Protein AF-A0A7X4ESR4-F1 (afdb_monomer_lite)

Sequence (99 aa):
MRERVMEEFLLLTFYGMKDELLRLTNRSTISTIGLSDVKSIRIALPTIGEQNEILSKVYRCKCELENDCQTVARSIGLLSEYRSAVITEAVTGQLTELR

Structure (mmCIF, N/CA/C/O backbone):
data_AF-A0A7X4ESR4-F1
#
_entry.id   AF-A0A7X4ESR4-F1
#
loop_
_atom_site.group_PDB
_atom_site.id
_atom_site.type_symbol
_atom_site.label_atom_id
_atom_site.label_alt_id
_atom_site.label_comp_id
_atom_site.label_asym_id
_atom_site.label_entity_id
_atom_site.label_seq_id
_atom_site.pdbx_PDB_ins_code
_atom_site.Cartn_x
_atom_site.Cartn_y
_atom_site.Cartn_z
_atom_site.occupancy
_atom_site.B_iso_or_equiv
_atom_site.auth_seq_id
_atom_site.auth_comp_id
_atom_site.auth_asym_id
_atom_site.auth_atom_id
_atom_site.pdbx_PDB_model_num
ATOM 1 N N . MET A 1 1 ? 20.624 5.869 -16.828 1.00 58.78 1 MET A N 1
ATOM 2 C CA . MET A 1 1 ? 19.511 5.293 -16.034 1.00 58.78 1 MET A CA 1
ATOM 3 C C . MET A 1 1 ? 18.736 6.381 -15.298 1.00 58.78 1 MET A C 1
ATOM 5 O O . MET A 1 1 ? 17.523 6.393 -15.424 1.00 58.78 1 MET A O 1
ATOM 9 N N . ARG A 1 2 ? 19.417 7.328 -14.629 1.00 60.53 2 ARG A N 1
ATOM 10 C CA . ARG A 1 2 ? 18.786 8.416 -13.858 1.00 60.53 2 ARG A CA 1
ATOM 11 C C . ARG A 1 2 ? 17.853 9.338 -14.672 1.00 60.53 2 ARG A C 1
ATOM 13 O O . ARG A 1 2 ? 16.878 9.826 -14.137 1.00 60.53 2 ARG A O 1
ATOM 20 N N . GLU A 1 3 ? 18.091 9.496 -15.974 1.00 66.12 3 GLU A N 1
ATOM 21 C CA . GLU A 1 3 ? 17.265 10.342 -16.862 1.00 66.12 3 GLU A CA 1
ATOM 22 C C . GLU A 1 3 ? 16.067 9.614 -17.509 1.00 66.12 3 GLU A C 1
ATOM 24 O O . GLU A 1 3 ? 15.322 10.210 -18.278 1.00 66.12 3 GLU A O 1
ATOM 29 N N . ARG A 1 4 ? 15.888 8.307 -17.253 1.00 81.25 4 ARG A N 1
ATOM 30 C CA . ARG A 1 4 ? 14.858 7.474 -17.915 1.00 81.25 4 ARG A CA 1
ATOM 31 C C . ARG A 1 4 ? 13.869 6.816 -16.953 1.00 81.25 4 ARG A C 1
ATOM 33 O O . ARG A 1 4 ? 12.913 6.195 -17.410 1.00 81.25 4 ARG A O 1
ATOM 40 N N . VAL A 1 5 ? 14.117 6.908 -15.650 1.00 88.94 5 VAL A N 1
ATOM 41 C CA . VAL A 1 5 ? 13.338 6.231 -14.610 1.00 88.94 5 VAL A CA 1
ATOM 42 C C . VAL A 1 5 ? 13.024 7.245 -13.522 1.00 88.94 5 VAL A C 1
ATOM 44 O O . VAL A 1 5 ? 13.949 7.810 -12.943 1.00 88.94 5 VAL A O 1
ATOM 47 N N . MET A 1 6 ? 11.743 7.457 -13.241 1.00 92.00 6 MET A N 1
ATOM 48 C CA . MET A 1 6 ? 11.309 8.226 -12.079 1.00 92.00 6 MET A CA 1
ATOM 49 C C . MET A 1 6 ? 11.536 7.414 -10.802 1.00 92.00 6 MET A C 1
ATOM 51 O O . MET A 1 6 ? 11.274 6.207 -10.762 1.00 92.00 6 MET A O 1
ATOM 55 N N . GLU A 1 7 ? 12.021 8.072 -9.754 1.00 92.12 7 GLU A N 1
ATOM 56 C CA . GLU A 1 7 ? 12.369 7.421 -8.489 1.00 92.12 7 GLU A CA 1
ATOM 57 C C . GLU A 1 7 ? 11.129 6.818 -7.817 1.00 92.12 7 GLU A C 1
ATOM 59 O O . GLU A 1 7 ? 11.162 5.664 -7.380 1.00 92.12 7 GLU A O 1
ATOM 64 N N . GLU A 1 8 ? 10.002 7.537 -7.827 1.00 92.56 8 GLU A N 1
ATOM 65 C CA . GLU A 1 8 ? 8.743 7.053 -7.256 1.00 92.56 8 GLU A CA 1
ATOM 66 C C . GLU A 1 8 ? 8.185 5.856 -8.030 1.00 92.56 8 GLU A C 1
ATOM 68 O O . GLU A 1 8 ? 7.677 4.905 -7.432 1.00 92.56 8 GLU A O 1
ATOM 73 N N . PHE A 1 9 ? 8.314 5.868 -9.360 1.00 94.56 9 PHE A N 1
ATOM 74 C CA . PHE A 1 9 ? 7.869 4.761 -10.205 1.00 94.56 9 PHE A CA 1
ATOM 75 C C . PHE A 1 9 ? 8.661 3.488 -9.901 1.00 94.56 9 PHE A C 1
ATOM 77 O O . PHE A 1 9 ? 8.080 2.411 -9.734 1.00 94.56 9 PHE A O 1
ATOM 84 N N . LEU A 1 10 ? 9.987 3.609 -9.787 1.00 92.69 10 LEU A N 1
ATOM 85 C CA . LEU A 1 10 ? 10.855 2.485 -9.452 1.00 92.69 10 LEU A CA 1
ATOM 86 C C . LEU A 1 10 ? 10.521 1.916 -8.069 1.00 92.69 10 LEU A C 1
ATOM 88 O O . LEU A 1 10 ? 10.409 0.700 -7.913 1.00 92.69 10 LEU A O 1
ATOM 92 N N . LEU A 1 11 ? 10.321 2.793 -7.085 1.00 92.75 11 LEU A N 1
ATOM 93 C CA . LEU A 1 11 ? 9.963 2.400 -5.728 1.00 92.75 11 LEU A CA 1
ATOM 94 C C . LEU A 1 11 ? 8.638 1.628 -5.698 1.00 92.75 11 LEU A C 1
ATOM 96 O O . LEU A 1 11 ? 8.578 0.535 -5.135 1.00 92.75 11 LEU A O 1
ATOM 100 N N . LEU A 1 12 ? 7.589 2.159 -6.330 1.00 93.69 12 LEU A N 1
ATOM 101 C CA . LEU A 1 12 ? 6.276 1.508 -6.381 1.00 93.69 12 LEU A CA 1
ATOM 102 C C . LEU A 1 12 ? 6.313 0.183 -7.145 1.00 93.69 12 LEU A C 1
ATOM 104 O O . LEU A 1 12 ? 5.651 -0.772 -6.743 1.00 93.69 12 LEU A O 1
ATOM 108 N N . THR A 1 13 ? 7.136 0.096 -8.189 1.00 93.38 13 THR A N 1
ATOM 109 C CA . THR A 1 13 ? 7.370 -1.160 -8.909 1.00 93.38 13 THR A CA 1
ATOM 110 C C . THR A 1 13 ? 7.970 -2.212 -7.978 1.00 93.38 13 THR A C 1
ATOM 112 O O . THR A 1 13 ? 7.455 -3.325 -7.907 1.00 93.38 13 THR A O 1
ATOM 115 N N . PHE A 1 14 ? 8.997 -1.870 -7.193 1.00 91.50 14 PHE A N 1
ATOM 116 C CA . PHE A 1 14 ? 9.567 -2.811 -6.225 1.00 91.50 14 PHE A CA 1
ATOM 117 C C . PHE A 1 14 ? 8.598 -3.187 -5.105 1.00 91.50 14 PHE A C 1
ATOM 119 O O . P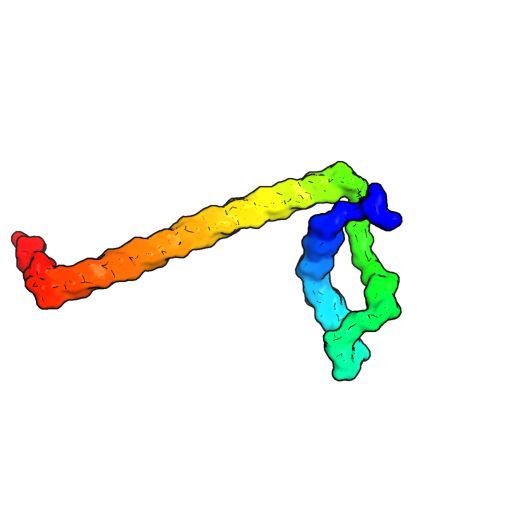HE A 1 14 ? 8.551 -4.356 -4.725 1.00 91.50 14 PHE A O 1
ATOM 126 N N . TYR A 1 15 ? 7.784 -2.246 -4.619 1.00 91.44 15 TYR A N 1
ATOM 127 C CA . TYR A 1 15 ? 6.720 -2.563 -3.665 1.00 91.44 15 TYR A CA 1
ATOM 128 C C . TYR A 1 15 ? 5.715 -3.570 -4.239 1.00 91.44 15 TYR A C 1
ATOM 130 O O . TYR A 1 15 ? 5.347 -4.518 -3.547 1.00 91.44 15 TYR A O 1
ATOM 138 N N . GLY A 1 16 ? 5.316 -3.413 -5.504 1.00 90.94 16 GLY A N 1
ATOM 139 C CA . GLY A 1 16 ? 4.437 -4.360 -6.198 1.00 90.94 16 GLY A CA 1
ATOM 140 C C . GLY A 1 16 ? 5.082 -5.724 -6.469 1.00 90.94 16 GLY A C 1
ATOM 141 O O . GLY A 1 16 ? 4.383 -6.719 -6.617 1.00 90.94 16 GLY A O 1
ATOM 142 N N . MET A 1 17 ? 6.414 -5.796 -6.486 1.00 91.19 17 MET A N 1
ATOM 143 C CA . MET A 1 17 ? 7.187 -7.025 -6.697 1.00 91.19 17 MET A CA 1
ATOM 144 C C . MET A 1 17 ? 7.590 -7.724 -5.393 1.00 91.19 17 MET A C 1
ATOM 146 O O . MET A 1 17 ? 8.456 -8.597 -5.421 1.00 91.19 17 MET A O 1
ATOM 150 N N . LYS A 1 18 ? 6.994 -7.366 -4.247 1.00 89.12 18 LYS A N 1
ATOM 151 C CA . LYS A 1 18 ? 7.379 -7.889 -2.926 1.00 89.12 18 LYS A CA 1
ATOM 152 C C . LYS A 1 18 ? 7.532 -9.413 -2.896 1.00 89.12 18 LYS A C 1
ATOM 154 O O . LYS A 1 18 ? 8.548 -9.900 -2.409 1.00 89.12 18 LYS A O 1
ATOM 159 N N . ASP A 1 19 ? 6.572 -10.155 -3.439 1.00 87.88 19 ASP A N 1
ATOM 160 C CA . ASP A 1 19 ? 6.605 -11.623 -3.424 1.00 87.88 19 ASP A CA 1
ATOM 161 C C . ASP A 1 19 ? 7.750 -12.191 -4.272 1.00 87.88 19 ASP A C 1
ATOM 163 O O . ASP A 1 19 ? 8.414 -13.151 -3.878 1.00 87.88 19 ASP A O 1
ATOM 167 N N . GLU A 1 20 ? 8.044 -11.557 -5.407 1.00 86.50 20 GLU A N 1
ATOM 168 C CA . GLU A 1 20 ? 9.164 -11.941 -6.266 1.00 86.50 20 GLU A CA 1
ATOM 169 C C . GLU A 1 20 ? 10.510 -11.617 -5.607 1.00 86.50 20 GLU A C 1
ATOM 171 O O . GLU A 1 20 ? 11.429 -12.436 -5.631 1.00 86.50 20 GLU A O 1
ATOM 176 N N . LEU A 1 21 ? 10.621 -10.460 -4.950 1.00 86.12 21 LEU A N 1
ATOM 177 C CA . LEU A 1 21 ? 11.810 -10.096 -4.178 1.00 86.12 21 LEU A CA 1
ATOM 178 C C . LEU A 1 21 ? 12.036 -11.073 -3.014 1.00 86.12 21 LEU A C 1
ATOM 180 O O . LEU A 1 21 ? 13.162 -11.520 -2.801 1.00 86.12 21 LEU A O 1
ATOM 184 N N . LEU A 1 22 ? 10.973 -11.475 -2.310 1.00 84.94 22 LEU A N 1
ATOM 185 C CA . LEU A 1 22 ? 11.042 -12.501 -1.266 1.00 84.94 22 LEU A CA 1
ATOM 186 C C . LEU A 1 22 ? 11.485 -13.856 -1.834 1.00 84.94 22 LEU A C 1
ATOM 188 O O . LEU A 1 22 ? 12.334 -14.529 -1.245 1.00 84.94 22 LEU A O 1
ATOM 192 N N . ARG A 1 23 ? 10.995 -14.239 -3.019 1.00 83.06 23 ARG A N 1
ATOM 193 C CA . ARG A 1 23 ? 11.428 -15.464 -3.707 1.00 83.06 23 ARG A CA 1
ATOM 194 C C . ARG A 1 23 ? 12.931 -15.474 -3.992 1.00 83.06 23 ARG A C 1
ATOM 196 O O . ARG A 1 23 ? 13.551 -16.533 -3.904 1.00 83.06 23 ARG A O 1
ATOM 203 N N . LEU A 1 24 ? 13.521 -14.321 -4.308 1.00 79.38 24 LEU A N 1
ATOM 204 C CA . LEU A 1 24 ? 14.968 -14.198 -4.506 1.00 79.38 24 LEU A CA 1
ATOM 205 C C . LEU A 1 24 ? 15.739 -14.389 -3.193 1.00 79.38 24 LEU A C 1
ATOM 207 O O . LEU A 1 24 ? 16.762 -15.066 -3.196 1.00 79.38 24 LEU A O 1
ATOM 211 N N . THR A 1 25 ? 15.215 -13.903 -2.062 1.00 76.12 25 THR A N 1
ATOM 212 C CA . THR A 1 25 ? 15.849 -14.108 -0.742 1.00 76.12 25 THR A CA 1
ATOM 213 C C . THR A 1 25 ? 15.787 -15.551 -0.238 1.00 76.12 25 THR A C 1
ATOM 215 O O . THR A 1 25 ? 16.680 -15.983 0.483 1.00 76.12 25 THR A O 1
ATOM 218 N N . ASN A 1 26 ? 14.772 -16.325 -0.639 1.00 66.44 26 ASN A N 1
ATOM 219 C CA . ASN A 1 26 ? 14.595 -17.719 -0.207 1.00 66.44 26 ASN A CA 1
ATOM 220 C C . ASN A 1 26 ? 15.595 -18.697 -0.845 1.00 66.44 26 ASN A C 1
ATOM 222 O O . ASN A 1 26 ? 15.631 -19.871 -0.478 1.00 66.44 26 ASN A O 1
ATOM 226 N N . ARG A 1 27 ? 16.387 -18.244 -1.823 1.00 60.38 27 ARG A N 1
ATOM 227 C CA . ARG A 1 27 ? 17.388 -19.072 -2.509 1.00 60.38 27 ARG A CA 1
ATOM 228 C C . ARG A 1 27 ? 18.720 -19.142 -1.749 1.00 60.38 27 ARG A C 1
ATOM 230 O O . ARG A 1 27 ? 19.586 -19.927 -2.126 1.00 60.38 27 ARG A O 1
ATOM 237 N N . SER A 1 28 ? 18.879 -18.351 -0.689 1.00 60.22 28 SER A N 1
ATOM 238 C CA . SER A 1 28 ? 20.098 -18.245 0.112 1.00 60.22 28 SER A CA 1
ATOM 239 C C . SER A 1 28 ? 19.839 -18.536 1.594 1.00 60.22 28 SER A C 1
ATOM 241 O O . SER A 1 28 ? 18.802 -18.185 2.144 1.00 60.22 28 SER A O 1
ATOM 243 N N . THR A 1 29 ? 20.821 -19.140 2.272 1.00 59.38 29 THR A N 1
ATOM 244 C CA . THR A 1 29 ? 20.794 -19.411 3.729 1.00 59.38 29 THR A CA 1
ATOM 245 C C . THR A 1 29 ? 20.732 -18.129 4.571 1.00 59.38 29 THR A C 1
ATOM 247 O O . THR A 1 29 ? 20.388 -18.159 5.747 1.00 59.38 29 THR A O 1
ATOM 250 N N . ILE A 1 30 ? 21.071 -16.994 3.959 1.00 61.28 30 ILE A N 1
ATOM 251 C CA . ILE A 1 30 ? 20.943 -15.651 4.513 1.00 61.28 30 ILE A CA 1
ATOM 252 C C . ILE A 1 30 ? 19.842 -14.966 3.703 1.00 61.28 30 ILE A C 1
ATOM 254 O O . ILE A 1 30 ? 19.947 -14.927 2.479 1.00 61.28 30 ILE A O 1
ATOM 258 N N . SER A 1 31 ? 18.808 -14.431 4.352 1.00 65.56 31 SER A N 1
ATOM 259 C CA . SER A 1 31 ? 17.700 -13.707 3.707 1.00 65.56 31 SER A CA 1
ATOM 260 C C . SER A 1 31 ? 18.142 -12.343 3.146 1.00 65.56 31 SER A C 1
ATOM 262 O O . SER A 1 31 ? 17.659 -11.296 3.570 1.00 65.56 31 SER A O 1
ATOM 264 N N . THR A 1 32 ? 19.078 -12.345 2.199 1.00 73.94 32 THR A N 1
ATOM 265 C CA . THR A 1 32 ? 19.637 -11.152 1.559 1.00 73.94 32 THR A CA 1
ATOM 266 C C . THR A 1 32 ? 19.574 -11.321 0.050 1.00 73.94 32 THR A C 1
ATOM 268 O O . THR A 1 32 ? 19.915 -12.374 -0.478 1.00 73.94 32 THR A O 1
ATOM 271 N N . ILE A 1 33 ? 19.177 -10.264 -0.656 1.00 79.06 33 ILE A N 1
ATOM 272 C CA . ILE A 1 33 ? 19.208 -10.237 -2.119 1.00 79.06 33 ILE A CA 1
ATOM 273 C C . ILE A 1 33 ? 20.659 -10.001 -2.553 1.00 79.06 33 ILE A C 1
ATOM 275 O O . ILE A 1 33 ? 21.232 -8.944 -2.277 1.00 79.06 33 ILE A O 1
ATOM 279 N N . GLY A 1 34 ? 21.269 -10.985 -3.214 1.00 80.69 34 GLY A N 1
ATOM 280 C CA . GLY A 1 34 ? 22.620 -10.857 -3.743 1.00 80.69 34 GLY A CA 1
ATOM 281 C C . GLY A 1 34 ? 22.674 -9.901 -4.936 1.00 80.69 34 GLY A C 1
ATOM 282 O O . GLY A 1 34 ? 21.693 -9.693 -5.648 1.00 80.69 34 GLY A O 1
ATOM 283 N N . LEU A 1 35 ? 23.852 -9.338 -5.223 1.00 81.75 35 LEU A N 1
ATOM 284 C CA . LEU A 1 35 ? 24.034 -8.446 -6.380 1.00 81.75 35 LEU A CA 1
ATOM 285 C C . LEU A 1 35 ? 23.683 -9.133 -7.715 1.00 81.75 35 LEU A C 1
ATOM 287 O O . LEU A 1 35 ? 23.208 -8.482 -8.647 1.00 81.75 35 LEU A O 1
ATOM 291 N N . SER A 1 36 ? 23.909 -10.444 -7.811 1.00 82.75 36 SER A N 1
ATOM 292 C CA . SER A 1 36 ? 23.515 -11.258 -8.966 1.00 82.75 36 SER A CA 1
ATOM 293 C C . SER A 1 36 ? 21.996 -11.341 -9.118 1.00 82.75 36 SER A C 1
ATOM 295 O O . SER A 1 36 ? 21.495 -11.215 -10.235 1.00 82.75 36 SER A O 1
ATOM 297 N N . ASP A 1 37 ? 21.267 -11.471 -8.007 1.00 84.25 37 ASP A N 1
ATOM 298 C CA . ASP A 1 37 ? 19.805 -11.490 -8.002 1.00 84.25 37 ASP A CA 1
ATOM 299 C C . ASP A 1 37 ? 19.259 -10.133 -8.439 1.00 84.25 37 ASP A C 1
ATOM 301 O O . ASP A 1 37 ? 18.437 -10.083 -9.348 1.00 84.25 37 ASP A O 1
ATOM 305 N N . VAL A 1 38 ? 19.801 -9.028 -7.907 1.00 84.25 38 VAL A N 1
ATOM 306 C CA . VAL A 1 38 ? 19.417 -7.665 -8.322 1.00 84.25 38 VAL A CA 1
ATOM 307 C C . VAL A 1 38 ? 19.587 -7.468 -9.830 1.00 84.25 38 VAL A C 1
ATOM 309 O O . VAL A 1 38 ? 18.699 -6.933 -10.488 1.00 84.25 38 VAL A O 1
ATOM 312 N N . LYS A 1 39 ? 20.702 -7.936 -10.406 1.00 85.75 39 LYS A N 1
ATOM 313 C CA . LYS A 1 39 ? 20.953 -7.854 -11.857 1.00 85.75 39 LYS A CA 1
ATOM 314 C C . LYS A 1 39 ? 19.992 -8.707 -12.690 1.00 85.75 39 LYS A C 1
ATOM 316 O O . LYS A 1 39 ? 19.812 -8.422 -13.874 1.00 85.75 39 LYS A O 1
ATOM 321 N N . SER A 1 40 ? 19.411 -9.751 -12.103 1.00 86.25 40 SER A N 1
ATOM 322 C CA . SER A 1 40 ? 18.449 -10.627 -12.778 1.00 86.25 40 SER A CA 1
ATOM 323 C C . SER A 1 40 ? 17.030 -10.051 -12.811 1.00 86.25 40 SER A C 1
ATOM 325 O O . SER A 1 40 ? 16.230 -10.467 -13.651 1.00 86.25 40 SER A O 1
ATOM 327 N N . ILE A 1 41 ? 16.726 -9.069 -11.951 1.00 87.56 41 ILE A N 1
ATOM 328 C CA . ILE A 1 41 ? 15.404 -8.448 -11.877 1.00 87.56 41 ILE A CA 1
ATOM 329 C C . ILE A 1 41 ? 15.095 -7.733 -13.196 1.00 87.56 41 ILE A C 1
ATOM 331 O O . ILE A 1 41 ? 15.843 -6.876 -13.672 1.00 87.56 41 ILE A O 1
ATOM 335 N N . ARG A 1 42 ? 13.948 -8.076 -13.783 1.00 88.69 42 ARG A N 1
ATOM 336 C CA . ARG A 1 42 ? 13.395 -7.406 -14.960 1.00 88.69 42 ARG A CA 1
ATOM 337 C C . ARG A 1 42 ? 12.193 -6.578 -14.532 1.00 88.69 42 ARG A C 1
ATOM 339 O O . ARG A 1 42 ? 11.274 -7.106 -13.919 1.00 88.69 42 ARG A O 1
ATOM 346 N N . ILE A 1 43 ? 12.211 -5.296 -14.882 1.00 89.19 43 ILE A N 1
ATOM 347 C CA . ILE A 1 43 ? 11.100 -4.367 -14.660 1.00 89.19 43 ILE A CA 1
ATOM 348 C C . ILE A 1 43 ? 10.626 -3.814 -16.001 1.00 89.19 43 ILE A C 1
ATOM 350 O O . ILE A 1 43 ? 11.439 -3.577 -16.901 1.00 89.19 43 ILE A O 1
ATOM 354 N N . ALA A 1 44 ? 9.319 -3.601 -16.136 1.00 89.69 44 ALA A N 1
ATOM 355 C CA . ALA A 1 44 ? 8.784 -2.829 -17.247 1.00 89.69 44 ALA A CA 1
ATOM 356 C C . ALA A 1 44 ? 9.213 -1.367 -17.071 1.00 89.69 44 ALA A C 1
ATOM 358 O O . ALA A 1 44 ? 9.014 -0.789 -16.004 1.00 89.69 44 ALA A O 1
ATOM 359 N N . LEU A 1 45 ? 9.811 -0.780 -18.108 1.00 92.12 45 LEU A N 1
ATOM 360 C CA . LEU A 1 45 ? 10.228 0.618 -18.089 1.00 92.12 45 LEU A CA 1
ATOM 361 C C . LEU A 1 45 ? 9.530 1.392 -19.215 1.00 92.12 45 LEU A C 1
ATOM 363 O O . LEU A 1 45 ? 10.090 1.496 -20.311 1.00 92.12 45 LEU A O 1
ATOM 367 N N . PRO A 1 46 ? 8.307 1.891 -18.966 1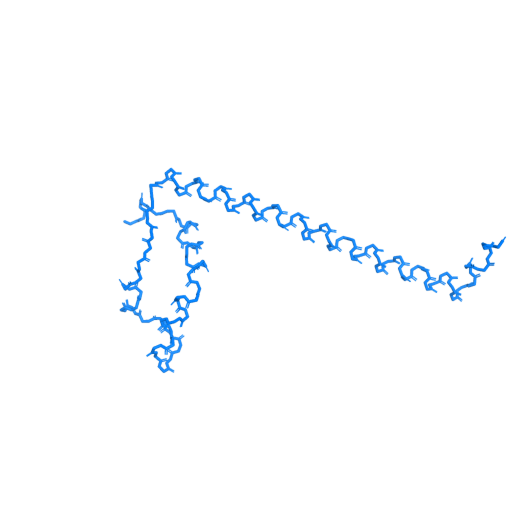.00 93.25 46 PRO A N 1
ATOM 368 C CA . PRO A 1 46 ? 7.562 2.673 -1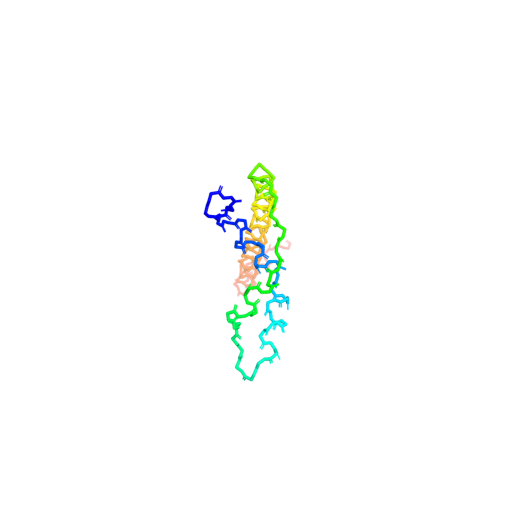9.943 1.00 93.25 46 PRO A CA 1
ATOM 369 C C . PRO A 1 46 ? 8.162 4.080 -20.098 1.00 93.25 46 PRO A C 1
ATOM 371 O O . PRO A 1 46 ? 9.124 4.451 -19.416 1.00 93.25 46 PRO A O 1
ATOM 374 N N . THR A 1 47 ? 7.622 4.877 -21.015 1.00 95.44 47 THR A N 1
ATOM 375 C CA . THR A 1 47 ? 8.075 6.261 -21.238 1.00 95.44 47 THR A CA 1
ATOM 376 C C . THR A 1 47 ? 7.832 7.146 -20.009 1.00 95.44 47 THR A C 1
ATOM 378 O O . THR A 1 47 ? 6.991 6.838 -19.171 1.00 95.44 47 THR A O 1
ATOM 381 N N . ILE A 1 48 ? 8.533 8.281 -19.888 1.00 94.44 48 ILE A N 1
ATOM 382 C CA . ILE A 1 48 ? 8.329 9.216 -18.760 1.00 94.44 48 ILE A CA 1
ATOM 383 C C . ILE A 1 48 ? 6.875 9.719 -18.687 1.00 94.44 48 ILE A C 1
ATOM 385 O O . ILE A 1 48 ? 6.345 9.909 -17.594 1.00 94.44 48 ILE A O 1
ATOM 389 N N . GLY A 1 49 ? 6.210 9.901 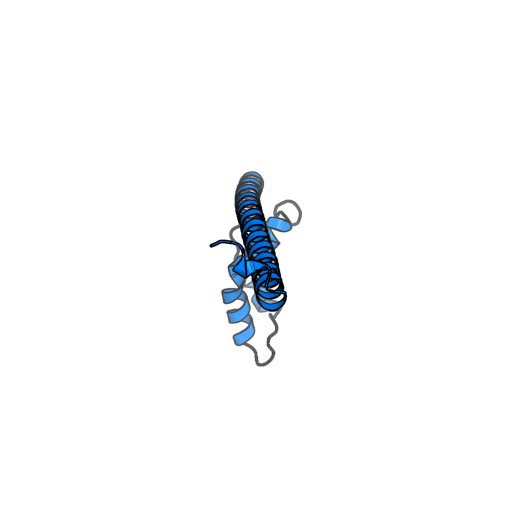-19.833 1.00 95.69 49 GLY A N 1
ATOM 390 C CA . GLY A 1 49 ? 4.792 10.275 -19.875 1.00 95.69 49 GLY A CA 1
ATOM 391 C C . GLY A 1 49 ? 3.895 9.202 -19.256 1.00 95.69 49 GLY A C 1
ATOM 392 O O . GLY A 1 49 ? 3.096 9.497 -18.371 1.00 95.69 49 GLY A O 1
ATOM 393 N N . GLU A 1 50 ? 4.092 7.943 -19.647 1.00 95.69 50 GLU A N 1
ATOM 394 C CA . GLU A 1 50 ? 3.354 6.805 -19.086 1.00 95.69 50 GLU A CA 1
ATOM 395 C C . GLU A 1 50 ? 3.679 6.574 -17.603 1.00 95.69 50 GLU A C 1
ATOM 397 O O . GLU A 1 50 ? 2.777 6.279 -16.822 1.00 95.69 50 GLU A O 1
ATOM 402 N N . GLN A 1 51 ? 4.938 6.753 -17.181 1.00 95.38 51 GLN A N 1
ATOM 403 C CA . GLN A 1 51 ? 5.316 6.686 -15.763 1.00 95.38 51 GLN A CA 1
ATOM 404 C C . GLN A 1 51 ? 4.522 7.712 -14.940 1.00 95.38 51 GLN A C 1
ATOM 406 O O . GL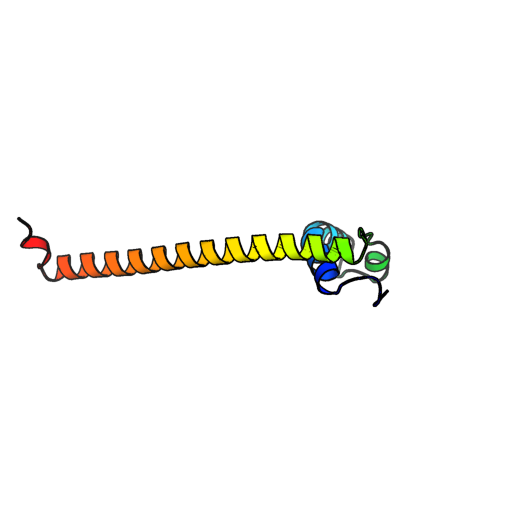N A 1 51 ? 3.944 7.350 -13.917 1.00 95.38 51 GLN A O 1
ATOM 411 N N . ASN A 1 52 ? 4.414 8.959 -15.413 1.00 96.00 52 ASN A N 1
ATOM 412 C CA . ASN A 1 52 ? 3.612 9.996 -14.755 1.00 96.00 52 ASN A CA 1
ATOM 413 C C . ASN A 1 52 ? 2.120 9.649 -14.699 1.00 96.00 52 ASN A C 1
ATOM 415 O O . ASN A 1 52 ? 1.470 9.879 -13.677 1.00 96.00 52 ASN A O 1
ATOM 419 N N . GLU A 1 53 ? 1.563 9.089 -15.775 1.00 97.12 53 GLU A N 1
ATOM 420 C CA . GLU A 1 53 ? 0.155 8.688 -15.809 1.00 97.12 53 GLU A CA 1
ATOM 421 C C . GLU A 1 53 ? -0.133 7.565 -14.801 1.00 97.12 53 GLU A C 1
ATOM 423 O O . GLU A 1 53 ? -1.114 7.626 -14.053 1.00 97.12 53 GLU A O 1
ATOM 428 N N . ILE A 1 54 ? 0.747 6.562 -14.738 1.00 96.06 54 ILE A N 1
ATOM 429 C CA . ILE A 1 54 ? 0.660 5.462 -13.773 1.00 96.06 54 ILE A CA 1
ATOM 430 C C . ILE A 1 54 ? 0.740 6.006 -12.346 1.00 96.06 54 ILE A C 1
ATOM 432 O O . ILE A 1 54 ? -0.133 5.706 -11.531 1.00 96.06 54 ILE A O 1
ATOM 436 N N . LEU A 1 55 ? 1.739 6.842 -12.051 1.00 96.31 55 LEU A N 1
ATOM 437 C CA . LEU A 1 55 ? 1.906 7.456 -10.733 1.00 96.31 55 LEU A CA 1
ATOM 438 C C . LEU A 1 55 ? 0.670 8.260 -10.328 1.00 96.31 55 LEU A C 1
ATOM 440 O O . LEU A 1 55 ? 0.154 8.078 -9.228 1.00 96.31 55 LEU A O 1
ATOM 444 N N . SER A 1 56 ? 0.137 9.081 -11.232 1.00 97.19 56 SER A N 1
ATOM 445 C CA . SER A 1 56 ? -1.062 9.884 -10.975 1.00 97.19 56 SER A CA 1
ATOM 446 C C . SER A 1 56 ? -2.270 9.015 -10.611 1.00 97.19 56 SER A C 1
ATOM 448 O O . SER A 1 56 ? -3.006 9.331 -9.676 1.00 97.19 56 SER A O 1
ATOM 450 N N . LYS A 1 57 ? -2.464 7.885 -11.305 1.00 97.25 57 LYS A N 1
ATOM 451 C CA . LYS A 1 57 ? -3.539 6.929 -10.988 1.00 97.25 57 LYS A CA 1
ATOM 452 C C . LYS A 1 57 ? -3.334 6.273 -9.623 1.00 97.25 57 LYS A C 1
ATOM 454 O O . LYS A 1 57 ? -4.289 6.178 -8.853 1.00 97.25 57 LYS A O 1
ATOM 459 N N . VAL A 1 58 ? -2.108 5.846 -9.316 1.00 96.12 58 VAL A N 1
ATOM 460 C CA . VAL A 1 58 ? -1.775 5.208 -8.033 1.00 96.12 58 VAL A CA 1
ATOM 461 C C . VAL A 1 58 ? -1.992 6.175 -6.871 1.00 96.12 58 VAL A C 1
ATOM 463 O O . VAL A 1 58 ? -2.656 5.816 -5.901 1.00 96.12 58 VAL A O 1
ATOM 466 N N . TYR A 1 59 ? -1.493 7.408 -6.971 1.00 96.31 59 TYR A N 1
ATOM 467 C CA . TYR A 1 59 ? -1.646 8.401 -5.909 1.00 96.31 59 TYR A CA 1
ATOM 468 C C . TYR A 1 59 ? -3.095 8.832 -5.705 1.00 96.31 59 TYR A C 1
ATOM 470 O O . TYR A 1 59 ? -3.507 9.006 -4.560 1.00 96.31 59 TYR A O 1
ATOM 478 N N . ARG A 1 60 ? -3.888 8.943 -6.778 1.00 97.69 60 ARG A N 1
ATOM 479 C CA . ARG A 1 60 ? -5.324 9.215 -6.653 1.00 97.69 60 ARG A CA 1
ATOM 480 C C . ARG A 1 60 ? -6.032 8.115 -5.860 1.00 97.69 60 ARG A C 1
ATOM 482 O O . ARG A 1 60 ? -6.683 8.420 -4.870 1.00 97.69 60 ARG A O 1
ATOM 489 N N . CYS A 1 61 ? -5.832 6.852 -6.242 1.00 97.12 61 CYS A N 1
ATOM 490 C CA . CYS A 1 61 ? -6.412 5.703 -5.541 1.00 97.12 61 CYS A CA 1
ATOM 491 C C . CYS A 1 61 ? -5.962 5.643 -4.071 1.00 97.12 61 CYS A C 1
ATOM 493 O O . CYS A 1 61 ? -6.765 5.430 -3.167 1.00 97.12 61 CYS A O 1
ATOM 495 N N . LYS A 1 62 ? -4.674 5.902 -3.810 1.00 96.25 62 LYS A N 1
ATOM 496 C CA . LYS A 1 62 ? -4.142 5.969 -2.446 1.00 96.25 62 LYS A CA 1
ATOM 497 C C . LYS A 1 62 ? -4.832 7.058 -1.615 1.00 96.25 62 LYS A C 1
ATOM 499 O O . LYS A 1 62 ? -5.199 6.795 -0.477 1.00 96.25 62 LYS A O 1
ATOM 504 N N . CYS A 1 63 ? -5.014 8.252 -2.175 1.00 97.56 63 CYS A N 1
ATOM 505 C CA . CYS A 1 63 ? -5.662 9.367 -1.484 1.00 97.56 63 CYS A CA 1
ATOM 506 C C . CYS A 1 63 ? -7.137 9.071 -1.170 1.00 97.56 63 CYS A C 1
ATOM 508 O O . CYS A 1 63 ? -7.600 9.353 -0.068 1.00 97.56 63 CYS A O 1
ATOM 510 N N . GLU A 1 64 ? -7.861 8.455 -2.108 1.00 97.88 64 GLU A N 1
ATOM 511 C CA . GLU A 1 64 ? -9.238 7.994 -1.890 1.00 97.88 64 GLU A CA 1
ATOM 512 C C . GLU A 1 64 ? -9.308 7.005 -0.711 1.00 97.88 64 GLU A C 1
ATOM 514 O O . GLU A 1 64 ? -10.063 7.227 0.234 1.00 97.88 64 GLU A O 1
ATOM 519 N N . LEU A 1 65 ? -8.433 5.992 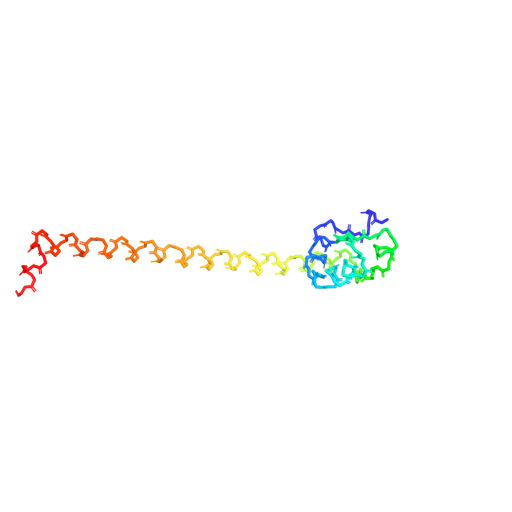-0.691 1.00 98.06 65 LEU A N 1
ATOM 520 C CA . LEU A 1 65 ? -8.350 5.026 0.411 1.00 98.06 65 LEU A CA 1
ATOM 521 C C . LEU A 1 65 ? -7.992 5.670 1.757 1.00 98.06 65 LEU A C 1
ATOM 523 O O . LEU A 1 65 ? -8.528 5.281 2.795 1.00 98.06 65 LEU A O 1
ATOM 527 N N . GLU A 1 66 ? -7.080 6.643 1.768 1.00 98.06 66 GLU A N 1
ATOM 528 C CA . GLU A 1 66 ? -6.722 7.380 2.983 1.00 98.06 66 GLU A CA 1
ATOM 529 C C . GLU A 1 66 ? -7.918 8.167 3.544 1.00 98.06 66 GLU A C 1
ATOM 531 O O . GLU A 1 66 ? -8.134 8.153 4.759 1.00 98.06 66 GLU A O 1
ATOM 536 N N . ASN A 1 67 ? -8.731 8.790 2.685 1.00 97.94 67 ASN A N 1
ATOM 537 C CA . ASN A 1 67 ? -9.950 9.491 3.101 1.00 97.94 67 ASN A CA 1
ATOM 538 C C . ASN A 1 67 ? -10.996 8.531 3.685 1.00 97.94 67 ASN A C 1
ATOM 540 O O . ASN A 1 67 ? -11.606 8.824 4.721 1.00 97.94 67 ASN A O 1
ATOM 544 N N . ASP A 1 68 ? -11.168 7.362 3.072 1.00 98.06 68 ASP A N 1
ATOM 545 C CA . ASP A 1 68 ? -12.072 6.328 3.579 1.00 98.06 68 ASP A CA 1
ATOM 546 C C . ASP A 1 68 ? -11.613 5.824 4.955 1.00 98.06 68 ASP A C 1
ATOM 548 O O . ASP A 1 68 ? -12.409 5.737 5.895 1.00 98.06 68 ASP A O 1
ATOM 552 N N . CYS A 1 69 ? -10.309 5.583 5.123 1.00 98.25 69 CYS A N 1
ATOM 553 C CA . CYS A 1 69 ? -9.730 5.167 6.401 1.00 98.25 69 CYS A CA 1
ATOM 554 C C . CYS A 1 69 ? -9.958 6.212 7.503 1.00 98.25 69 CYS A C 1
ATOM 556 O O . CYS A 1 69 ? -10.325 5.857 8.625 1.00 98.25 69 CYS A O 1
ATOM 558 N N . GLN A 1 70 ? -9.779 7.501 7.194 1.00 98.12 70 GLN A N 1
ATOM 559 C CA . GLN A 1 70 ? -10.051 8.590 8.138 1.00 98.12 70 GLN A CA 1
ATOM 560 C C . GLN A 1 70 ? -11.530 8.657 8.525 1.00 98.12 70 GLN A C 1
ATOM 562 O O . GLN A 1 70 ? -11.856 8.864 9.697 1.00 98.12 70 GLN A O 1
ATOM 567 N N . THR A 1 71 ? -12.425 8.446 7.560 1.00 97.94 71 THR A N 1
ATOM 568 C CA . THR A 1 71 ? -13.872 8.435 7.795 1.00 97.94 71 THR A CA 1
ATOM 569 C C . THR A 1 71 ? -14.252 7.309 8.752 1.00 97.94 71 THR A C 1
ATOM 571 O O . THR A 1 71 ? -14.909 7.554 9.764 1.00 97.94 71 THR A O 1
ATOM 574 N N . VAL A 1 72 ? -13.758 6.094 8.500 1.00 98.25 72 VAL A N 1
ATOM 575 C CA . VAL A 1 72 ? -13.992 4.932 9.368 1.00 98.25 72 VAL A CA 1
ATOM 576 C C . VAL A 1 72 ? -13.419 5.160 10.768 1.00 98.25 72 VAL A C 1
ATOM 578 O O . VAL A 1 72 ? -14.106 4.910 11.759 1.00 98.25 72 VAL A O 1
ATOM 581 N N . ALA A 1 73 ? -12.195 5.683 10.875 1.00 98.06 73 ALA A N 1
ATOM 582 C CA . ALA A 1 73 ? -11.573 5.977 12.164 1.00 98.06 73 ALA A CA 1
ATOM 583 C C . ALA A 1 73 ? -12.393 6.991 12.983 1.00 98.06 73 ALA A C 1
ATOM 585 O O . ALA A 1 73 ? -12.599 6.793 14.183 1.00 98.06 73 ALA A O 1
ATOM 586 N N . ARG A 1 74 ? -12.932 8.035 12.336 1.00 97.69 74 ARG A N 1
ATOM 587 C CA . ARG A 1 74 ? -13.841 8.997 12.978 1.00 97.69 74 ARG A CA 1
ATOM 588 C C . ARG A 1 74 ? -15.124 8.323 13.460 1.00 97.69 74 ARG A C 1
ATOM 590 O O . ARG A 1 74 ? -15.529 8.555 14.595 1.00 97.69 74 ARG A O 1
ATOM 597 N N . SER A 1 75 ? -15.752 7.484 12.636 1.00 97.50 75 SER A N 1
ATOM 598 C CA . SER A 1 75 ? -16.963 6.751 13.025 1.00 97.50 75 SER A CA 1
ATOM 599 C C . SER A 1 75 ? -16.727 5.847 14.237 1.00 97.50 75 SER A C 1
ATOM 601 O O . SER A 1 75 ? -17.556 5.818 15.142 1.00 97.50 75 SER A O 1
ATOM 603 N N . ILE A 1 76 ? -15.582 5.157 14.300 1.00 97.81 76 ILE A N 1
ATOM 604 C CA . ILE A 1 76 ? -15.195 4.344 15.463 1.00 97.81 76 ILE A CA 1
ATOM 605 C C . ILE A 1 76 ? -15.063 5.216 16.720 1.00 97.81 76 ILE A C 1
ATOM 607 O O . ILE A 1 76 ? -15.569 4.836 17.778 1.00 97.81 76 ILE A O 1
ATOM 611 N N . GLY A 1 77 ? -14.427 6.387 16.605 1.00 97.50 77 GLY A N 1
ATOM 612 C CA . GLY A 1 77 ? -14.308 7.350 17.704 1.00 97.50 77 GLY A CA 1
ATOM 613 C C . GLY A 1 77 ? -15.671 7.784 18.245 1.00 97.50 77 GLY A C 1
ATOM 614 O O . GLY A 1 77 ? -15.942 7.612 19.433 1.00 97.50 77 GLY A O 1
ATOM 615 N N . LEU A 1 78 ? -16.564 8.227 17.356 1.00 96.94 78 LEU A N 1
ATOM 616 C CA . LEU A 1 78 ? -17.920 8.658 17.715 1.00 96.94 78 LEU A CA 1
ATOM 617 C C . LEU A 1 78 ? -18.728 7.545 18.396 1.00 96.94 78 LEU A C 1
ATOM 619 O O . LEU A 1 78 ? -19.406 7.789 19.390 1.00 96.94 78 LEU A O 1
ATOM 623 N N . LEU A 1 79 ? -18.637 6.306 17.903 1.00 96.56 79 LEU A N 1
ATOM 624 C CA . LEU A 1 79 ? -19.317 5.162 18.520 1.00 96.56 79 LEU A CA 1
ATOM 625 C C . LEU A 1 79 ? -18.761 4.839 19.914 1.00 96.56 79 LEU A C 1
ATOM 627 O O . LEU A 1 79 ? -19.516 4.439 20.802 1.00 96.56 79 LEU A O 1
ATOM 631 N N . SER A 1 80 ? -17.455 5.012 20.124 1.00 95.50 80 SER A N 1
ATOM 632 C CA . SER A 1 80 ? -16.830 4.812 21.433 1.00 95.50 80 SER A CA 1
ATOM 633 C C . SER A 1 80 ? -17.259 5.881 22.443 1.00 95.50 80 SER A C 1
ATOM 635 O O . SER A 1 80 ? -17.554 5.549 23.595 1.00 95.50 80 SER A O 1
ATOM 637 N N . GLU A 1 81 ? -17.327 7.144 22.019 1.00 94.00 81 GLU A N 1
ATOM 638 C CA . GLU A 1 81 ? -17.841 8.256 22.828 1.00 94.00 81 GLU A CA 1
ATOM 639 C C . GLU A 1 81 ? -19.315 8.044 23.175 1.00 94.00 81 GLU A C 1
ATOM 641 O O . GLU A 1 81 ? -19.672 8.067 24.352 1.00 94.00 81 GLU A O 1
ATOM 646 N N . TYR A 1 82 ? -20.147 7.725 22.179 1.00 93.00 82 TYR A N 1
ATOM 647 C CA . TYR A 1 82 ? -21.568 7.440 22.373 1.00 93.00 82 TYR A CA 1
ATOM 648 C C . TYR A 1 82 ? -21.793 6.301 23.372 1.00 93.00 82 TYR A C 1
ATOM 650 O O . TYR A 1 82 ? -22.555 6.451 24.323 1.00 93.00 82 TYR A O 1
ATOM 658 N N . ARG A 1 83 ? -21.078 5.178 23.221 1.00 92.69 83 ARG A N 1
ATOM 659 C CA . ARG A 1 83 ? -21.159 4.061 24.174 1.00 92.69 83 ARG A CA 1
ATOM 660 C C . ARG A 1 83 ? -20.794 4.498 25.594 1.00 92.69 83 ARG A C 1
ATOM 662 O O . ARG A 1 83 ? -21.428 4.053 26.545 1.00 92.69 83 ARG A O 1
ATOM 669 N N . SER A 1 84 ? -19.772 5.338 25.738 1.00 90.88 84 SER A N 1
ATOM 670 C CA . SER A 1 84 ? -19.335 5.830 27.048 1.00 90.88 84 SER A CA 1
ATOM 671 C C . SER A 1 84 ? -20.399 6.732 27.675 1.00 90.88 84 SER A C 1
ATOM 673 O O . SER A 1 84 ? -20.751 6.519 28.829 1.00 90.88 84 SER A O 1
ATOM 675 N N . ALA A 1 85 ? -20.971 7.656 26.896 1.00 90.31 85 ALA A N 1
ATOM 676 C CA . ALA A 1 85 ? -22.053 8.534 27.332 1.00 90.31 85 ALA A CA 1
ATOM 677 C C . ALA A 1 85 ? -23.291 7.742 27.777 1.00 90.31 85 ALA A C 1
ATOM 679 O O . ALA A 1 85 ? -23.767 7.944 28.888 1.00 90.31 85 ALA A O 1
ATOM 680 N N . VAL A 1 86 ? -23.739 6.765 26.980 1.00 89.44 86 VAL A N 1
ATOM 681 C CA . VAL A 1 86 ? -24.883 5.901 27.323 1.00 89.44 86 VAL A CA 1
ATOM 682 C C . VAL A 1 86 ? -24.636 5.124 28.619 1.00 89.44 86 VAL A C 1
ATOM 684 O O . VAL A 1 86 ? -25.519 5.035 29.467 1.00 89.44 86 VAL A O 1
ATOM 687 N N . ILE A 1 87 ? -23.433 4.573 28.817 1.00 88.44 87 ILE A N 1
ATOM 688 C CA . ILE A 1 87 ? -23.093 3.892 30.076 1.00 88.44 87 ILE A CA 1
ATOM 689 C C . ILE A 1 87 ? -23.121 4.883 31.244 1.00 88.44 87 ILE A C 1
ATOM 691 O O . ILE A 1 87 ? -23.676 4.566 32.295 1.00 88.44 87 ILE A O 1
ATOM 695 N N . THR A 1 88 ? -22.545 6.075 31.074 1.00 88.12 88 THR A N 1
ATOM 696 C CA . THR A 1 88 ? -22.558 7.118 32.103 1.00 88.12 88 THR A CA 1
ATOM 697 C C . THR A 1 88 ? -23.983 7.511 32.469 1.00 88.12 88 THR A C 1
ATOM 699 O O . THR A 1 88 ? -24.314 7.470 33.648 1.00 88.12 88 THR A O 1
ATOM 702 N N . GLU A 1 89 ? -24.840 7.810 31.495 1.00 87.00 89 GLU A N 1
ATOM 703 C CA . GLU A 1 89 ? -26.246 8.163 31.723 1.00 87.00 89 GLU A CA 1
ATOM 704 C C . GLU A 1 89 ? -27.039 7.031 32.397 1.00 87.00 89 GLU A C 1
ATOM 706 O O . GLU A 1 89 ? -27.951 7.286 33.186 1.00 87.00 89 GLU A O 1
ATOM 711 N N . ALA A 1 90 ? -26.688 5.769 32.124 1.00 84.56 90 ALA A N 1
ATOM 712 C CA . ALA A 1 90 ? -27.366 4.612 32.703 1.00 84.56 90 ALA A CA 1
ATOM 713 C C . ALA A 1 90 ? -26.982 4.444 34.174 1.00 84.56 90 ALA A C 1
ATOM 715 O O . ALA A 1 90 ? -27.829 4.152 35.015 1.00 84.56 90 ALA A O 1
ATOM 716 N N . VAL A 1 91 ? -25.704 4.665 34.491 1.00 84.56 91 VAL A N 1
ATOM 717 C CA . VAL A 1 91 ? -25.167 4.548 35.852 1.00 84.56 91 VAL A CA 1
ATOM 718 C C . VAL A 1 91 ? -25.515 5.772 36.707 1.00 84.56 91 VAL A C 1
ATOM 720 O O . VAL A 1 91 ? -25.679 5.633 37.917 1.00 84.56 91 VAL A O 1
ATOM 723 N N . THR A 1 92 ? -25.686 6.957 36.111 1.00 83.44 92 THR A N 1
ATOM 724 C CA . THR A 1 92 ? -26.159 8.166 36.813 1.00 83.44 92 THR A CA 1
ATOM 725 C C . THR A 1 92 ? -27.683 8.232 36.943 1.00 83.44 92 THR A C 1
ATOM 727 O O . THR A 1 92 ? -28.198 9.158 37.566 1.00 83.44 92 THR A O 1
ATOM 730 N N . GLY A 1 93 ? -28.413 7.261 36.382 1.00 69.44 93 GLY A N 1
ATOM 731 C CA . GLY A 1 93 ? -29.873 7.175 36.451 1.00 69.44 93 GLY A CA 1
ATOM 732 C C . GLY A 1 93 ? -30.620 8.129 35.512 1.00 69.44 93 GLY A C 1
ATOM 733 O O . GLY A 1 93 ? -31.848 8.065 35.459 1.00 69.44 93 GLY A O 1
ATOM 734 N N . GLN A 1 94 ? -29.908 8.953 34.734 1.00 71.38 94 GLN A N 1
ATOM 735 C CA . GLN A 1 94 ? -30.476 9.943 33.807 1.00 71.38 94 GLN A CA 1
ATOM 736 C C . GLN A 1 94 ? -31.228 9.299 32.632 1.00 71.38 94 GLN A C 1
ATOM 738 O O . GLN A 1 94 ? -32.191 9.867 32.128 1.00 71.38 94 GLN A O 1
ATOM 743 N N . LEU A 1 95 ? -30.866 8.071 32.245 1.00 62.00 95 LEU A N 1
ATOM 744 C CA . LEU A 1 95 ? -31.582 7.308 31.211 1.00 62.00 95 LEU A CA 1
ATOM 745 C C . LEU A 1 95 ? -32.993 6.842 31.629 1.00 62.00 95 LEU A C 1
ATOM 747 O O . LEU A 1 95 ? -33.757 6.383 30.783 1.00 62.00 95 LEU A O 1
ATOM 751 N N . THR A 1 96 ? -33.369 6.961 32.907 1.00 55.38 96 THR A N 1
ATOM 752 C CA . THR A 1 96 ? -34.665 6.472 33.425 1.00 55.38 96 THR A CA 1
ATOM 753 C C . THR A 1 96 ? -35.810 7.486 33.253 1.00 55.38 96 THR A C 1
ATOM 755 O O . THR A 1 96 ? -36.970 7.122 33.433 1.00 55.38 96 THR A O 1
ATOM 758 N N . GLU A 1 97 ? -35.518 8.740 32.881 1.00 54.62 97 GLU A N 1
ATOM 759 C CA . GLU A 1 97 ? -36.525 9.809 32.715 1.00 54.62 97 GLU A CA 1
ATOM 760 C C . GLU A 1 97 ? -37.161 9.877 31.311 1.00 54.62 97 GLU A C 1
ATOM 762 O O . GLU A 1 97 ? -38.123 10.612 31.108 1.00 54.62 97 GLU A O 1
ATOM 767 N N . LEU A 1 98 ? -36.695 9.076 30.345 1.00 50.66 98 LEU A N 1
ATOM 768 C CA . LEU A 1 98 ? -37.284 8.966 28.998 1.00 50.66 98 LEU A CA 1
ATOM 769 C C . LEU A 1 98 ? -38.426 7.931 28.943 1.00 50.66 98 LEU A C 1
ATOM 771 O O . LEU A 1 98 ? -38.415 7.019 28.112 1.00 50.66 98 LEU A O 1
ATOM 775 N N . ARG A 1 99 ? -39.405 8.054 29.846 1.00 39.62 99 ARG A N 1
ATOM 776 C CA . ARG A 1 99 ? -40.608 7.211 29.871 1.00 39.62 99 ARG A CA 1
ATOM 777 C C . ARG A 1 99 ? -41.863 7.976 29.475 1.00 39.62 99 ARG A C 1
ATOM 779 O O . ARG A 1 99 ? -42.008 9.135 29.915 1.00 39.62 99 ARG A O 1
#

pLDDT: mean 86.44, std 13.12, range [39.62, 98.25]

Foldseek 3Di:
DVVQDDPVLVVVQVVVCVVVLQVQLVVDPGSDRDPVNVVVDDDDRDGPVVSVVVVVVVVVVVVVVVVVVVVVVVVVVVVVVVVVVVVVCVVVVVVVPPD

Secondary structure (DSSP, 8-state):
-TTTS-HHHHHHHHHHTHHHHHHHHTTSSSS---HHHHHH-------HHHHHHHHHHHHHHHHHHHHHHHHHHHHHHHHHHHHHHHHHHHHTTGGGG--

Radius of gyration: 25.27 Å; chains: 1; bounding box: 65×30×58 Å